Protein AF-A0A562TQU2-F1 (afdb_monomer_lite)

pLDDT: mean 84.87, std 9.28, range [49.09, 96.12]

Secondary structure (DSSP, 8-state):
---TT-EEEE--SSTT-EEEETTTEEEE-TT--HHHHHHHHHHHHHHHHH-HHHIIIIIHHHHHHHHHH-GGGGGGSHHHHHHHHHHHHHH-TTSTTTT-TTTS-SSTT-

Radius of gyration: 12.76 Å; chains: 1; bounding box: 32×30×31 Å

Structure (mmCIF, N/CA/C/O backbone):
data_AF-A0A562TQU2-F1
#
_entry.id   AF-A0A562TQU2-F1
#
loop_
_atom_site.group_PDB
_atom_site.id
_atom_site.type_symbol
_atom_site.label_atom_id
_atom_site.label_alt_id
_atom_site.label_comp_id
_atom_site.label_asym_id
_atom_site.label_entity_id
_atom_site.label_seq_id
_atom_site.pdbx_PDB_ins_code
_atom_site.Cartn_x
_atom_site.Cartn_y
_atom_site.Cartn_z
_atom_site.occupancy
_atom_site.B_iso_or_equiv
_atom_site.auth_seq_id
_atom_site.auth_comp_id
_atom_site.auth_asym_id
_atom_site.auth_atom_id
_atom_site.pdbx_PDB_model_num
ATOM 1 N N . MET A 1 1 ? -11.408 -11.777 -2.617 1.00 65.44 1 MET A N 1
ATOM 2 C CA . MET A 1 1 ? -11.287 -10.645 -1.677 1.00 65.44 1 MET A CA 1
ATOM 3 C C . MET A 1 1 ? -11.901 -9.417 -2.334 1.00 65.44 1 MET A C 1
ATOM 5 O O . MET A 1 1 ? -11.876 -9.350 -3.557 1.00 65.44 1 MET A O 1
ATOM 9 N N . VAL A 1 2 ? -12.524 -8.523 -1.566 1.00 83.44 2 VAL A N 1
ATOM 10 C CA . VAL A 1 2 ? -13.234 -7.339 -2.085 1.00 83.44 2 VAL A CA 1
ATOM 11 C C . VAL A 1 2 ? -12.496 -6.090 -1.607 1.00 83.44 2 VAL A C 1
ATOM 13 O O . VAL A 1 2 ? -12.092 -6.056 -0.449 1.00 83.44 2 VAL A O 1
ATOM 16 N N . PHE A 1 3 ? -12.355 -5.089 -2.480 1.00 90.69 3 PHE A N 1
ATOM 17 C CA . PHE A 1 3 ? -11.783 -3.771 -2.183 1.00 90.69 3 PHE A CA 1
ATOM 18 C C . PHE A 1 3 ? -12.892 -2.709 -2.294 1.00 90.69 3 PHE A C 1
ATOM 20 O O . PHE A 1 3 ? -13.154 -2.206 -3.388 1.00 90.69 3 PHE A O 1
ATOM 27 N N . PRO A 1 4 ? -13.646 -2.436 -1.214 1.00 91.19 4 PRO A N 1
ATOM 28 C CA . PRO A 1 4 ? -14.793 -1.536 -1.274 1.00 91.19 4 PRO A CA 1
ATOM 29 C C . PRO A 1 4 ? -14.406 -0.100 -1.634 1.00 91.19 4 PRO A C 1
ATOM 31 O O . PRO A 1 4 ? -13.419 0.428 -1.143 1.00 91.19 4 PRO A O 1
ATOM 34 N N . GLY A 1 5 ? -15.222 0.564 -2.452 1.00 87.06 5 GLY A N 1
ATOM 35 C CA . GLY A 1 5 ? -15.054 1.995 -2.730 1.00 87.06 5 GLY A CA 1
ATOM 36 C C . GLY A 1 5 ? -13.933 2.348 -3.710 1.00 87.06 5 GLY A C 1
ATOM 37 O O . GLY A 1 5 ? -13.807 3.522 -4.052 1.00 87.06 5 GLY A O 1
ATOM 38 N N . VAL A 1 6 ? -13.1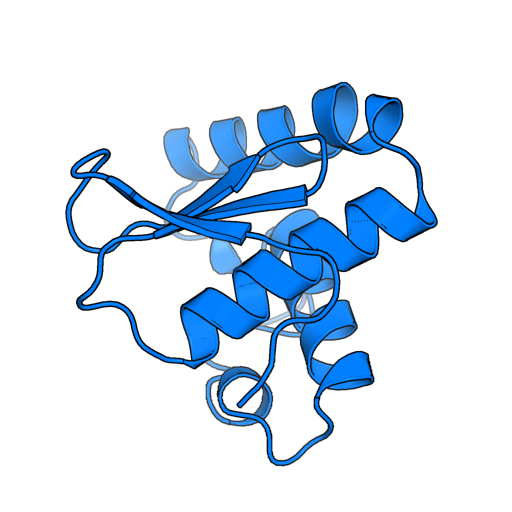87 1.358 -4.214 1.00 89.31 6 VAL A N 1
ATOM 39 C CA . VAL A 1 6 ? -12.183 1.561 -5.263 1.00 89.31 6 VAL A CA 1
ATOM 40 C C . VAL A 1 6 ? -12.538 0.845 -6.555 1.00 89.31 6 VAL A C 1
ATOM 42 O O . VAL A 1 6 ? -13.135 -0.233 -6.558 1.00 89.31 6 VAL A O 1
ATOM 45 N N . THR A 1 7 ? -12.117 1.432 -7.672 1.00 89.44 7 THR A N 1
ATOM 46 C CA . THR A 1 7 ? -12.041 0.721 -8.953 1.00 89.44 7 THR A CA 1
ATOM 47 C C . THR A 1 7 ? -10.609 0.256 -9.170 1.00 89.44 7 THR A C 1
ATOM 49 O O . THR A 1 7 ? -9.689 1.069 -9.104 1.00 89.44 7 THR A O 1
ATOM 52 N N . ILE A 1 8 ? -10.416 -1.037 -9.443 1.00 87.62 8 ILE A N 1
ATOM 53 C CA . ILE A 1 8 ? -9.104 -1.589 -9.797 1.00 87.62 8 ILE A CA 1
ATOM 54 C C . ILE A 1 8 ? -9.021 -1.689 -11.318 1.00 87.62 8 ILE A C 1
ATOM 56 O O . ILE A 1 8 ? -9.742 -2.469 -11.941 1.00 87.62 8 ILE A O 1
ATOM 60 N N . GLY A 1 9 ? -8.157 -0.872 -11.910 1.00 85.00 9 GLY A N 1
ATOM 61 C CA . GLY A 1 9 ? -7.834 -0.891 -13.330 1.00 85.00 9 GLY A CA 1
ATOM 62 C C . GLY A 1 9 ? -6.474 -1.534 -13.589 1.00 85.00 9 GLY A C 1
ATOM 63 O O . GLY A 1 9 ? -5.566 -1.465 -12.763 1.00 85.00 9 GLY A O 1
ATOM 64 N N . SER A 1 10 ? -6.312 -2.125 -14.770 1.00 79.50 10 SER A N 1
ATOM 65 C CA . SER A 1 10 ? -5.011 -2.580 -15.264 1.00 79.50 10 SER A CA 1
ATOM 66 C C . SER A 1 10 ? -4.409 -1.532 -16.194 1.00 79.50 10 SER A C 1
ATOM 68 O O . SER A 1 10 ? -5.087 -1.080 -17.119 1.00 79.50 10 SER A O 1
ATOM 70 N N . SER A 1 11 ? -3.139 -1.181 -16.015 1.00 67.62 11 SER A N 1
ATOM 71 C CA . SER A 1 11 ? -2.421 -0.325 -16.965 1.00 67.62 11 SER A CA 1
ATOM 72 C C . SER A 1 11 ? -0.954 -0.741 -17.054 1.00 67.62 11 SER A C 1
ATOM 74 O O . SER A 1 11 ? -0.370 -1.105 -16.034 1.00 67.62 11 SER A O 1
ATOM 76 N N . PRO A 1 12 ? -0.321 -0.669 -18.238 1.00 58.62 12 PRO A N 1
ATOM 77 C CA . PRO A 1 12 ? 1.083 -1.030 -18.422 1.00 58.62 12 PRO A CA 1
ATOM 78 C C . PRO A 1 12 ? 2.044 0.067 -17.918 1.00 58.62 12 PRO A C 1
ATOM 80 O O . PRO A 1 12 ? 3.073 0.308 -18.543 1.00 58.62 12 PRO A O 1
ATOM 83 N N . VAL A 1 13 ? 1.714 0.767 -16.821 1.00 56.44 13 VAL A N 1
ATOM 84 C CA . VAL A 1 13 ? 2.467 1.944 -16.334 1.00 56.44 13 VAL A CA 1
ATOM 85 C C . VAL A 1 13 ? 3.923 1.575 -16.037 1.00 56.44 13 VAL A C 1
ATOM 87 O O . VAL A 1 13 ? 4.820 2.362 -16.333 1.00 56.44 13 VAL A O 1
ATOM 90 N N . LYS A 1 14 ? 4.159 0.356 -15.530 1.00 66.88 14 LYS A N 1
ATOM 91 C CA . LYS A 1 14 ? 5.457 -0.328 -15.431 1.00 66.88 14 LYS A CA 1
ATOM 92 C C . LYS A 1 14 ? 5.217 -1.764 -14.948 1.00 66.88 14 LYS A C 1
ATOM 94 O O . LYS A 1 14 ? 4.316 -1.984 -14.139 1.00 66.88 14 LYS A O 1
ATOM 99 N N . ALA A 1 15 ? 6.015 -2.729 -15.405 1.00 69.19 15 ALA A N 1
ATOM 100 C CA . ALA A 1 15 ? 5.944 -4.093 -14.876 1.00 69.19 15 ALA A CA 1
ATOM 101 C C . ALA A 1 15 ? 6.181 -4.101 -13.353 1.00 69.19 15 ALA A C 1
ATOM 103 O O . ALA A 1 15 ? 7.065 -3.387 -12.870 1.00 69.19 15 ALA A O 1
ATOM 104 N N . ASN A 1 16 ? 5.420 -4.923 -12.625 1.00 74.00 16 ASN A N 1
ATOM 105 C CA . ASN A 1 16 ? 5.494 -5.092 -11.173 1.00 74.00 16 ASN A CA 1
ATOM 106 C C . ASN A 1 16 ? 5.290 -3.770 -10.400 1.00 74.00 16 ASN A C 1
ATOM 108 O O . ASN A 1 16 ? 6.025 -3.480 -9.457 1.00 74.00 16 ASN A O 1
ATOM 112 N N . SER A 1 17 ? 4.313 -2.956 -10.818 1.00 78.12 17 SER A N 1
ATOM 113 C CA . SER A 1 17 ? 3.971 -1.691 -10.153 1.00 78.12 17 SER A CA 1
ATOM 114 C C . SER A 1 17 ? 2.467 -1.495 -10.003 1.00 78.12 17 SER A C 1
ATOM 116 O O . SER A 1 17 ? 1.679 -1.969 -10.827 1.00 78.12 17 SER A O 1
ATOM 118 N N . ALA A 1 18 ? 2.086 -0.793 -8.943 1.00 85.50 18 ALA A N 1
ATOM 119 C CA . ALA A 1 18 ? 0.745 -0.284 -8.750 1.00 85.50 18 ALA A CA 1
ATOM 120 C C . ALA A 1 18 ? 0.807 1.149 -8.219 1.00 85.50 18 ALA A C 1
ATOM 122 O O . ALA A 1 18 ? 1.872 1.636 -7.840 1.00 85.50 18 ALA A O 1
ATOM 123 N N . ILE A 1 19 ? -0.322 1.841 -8.308 1.00 85.62 19 ILE A N 1
ATOM 124 C CA . ILE A 1 19 ? -0.490 3.184 -7.778 1.00 85.62 19 ILE A CA 1
ATOM 125 C C . ILE A 1 19 ? -1.948 3.424 -7.411 1.00 85.62 19 ILE A C 1
ATOM 127 O O . ILE A 1 19 ? -2.871 3.123 -8.180 1.00 85.62 19 ILE A O 1
ATOM 131 N N . THR A 1 20 ? -2.141 4.055 -6.265 1.00 88.81 20 THR A N 1
ATOM 132 C CA . THR A 1 20 ? -3.425 4.594 -5.838 1.00 88.81 20 THR A CA 1
ATOM 133 C C . THR A 1 20 ? -3.565 6.034 -6.313 1.00 88.81 20 THR A C 1
ATOM 135 O O . THR A 1 20 ? -2.832 6.932 -5.891 1.00 88.81 20 THR A O 1
ATOM 138 N N . TRP A 1 21 ? -4.508 6.248 -7.227 1.00 83.69 21 TRP A N 1
ATOM 139 C CA . TRP A 1 21 ? -4.872 7.559 -7.742 1.00 83.69 21 TRP A CA 1
ATOM 140 C C . TRP A 1 21 ? -5.817 8.279 -6.783 1.00 83.69 21 TRP A C 1
ATOM 142 O O . TRP A 1 21 ? -6.771 7.659 -6.298 1.00 83.69 21 TRP A O 1
ATOM 152 N N . PRO A 1 22 ? -5.622 9.599 -6.598 1.00 79.44 22 PRO A N 1
ATOM 153 C CA . PRO A 1 22 ? -6.566 10.424 -5.862 1.00 79.44 22 PRO A CA 1
ATOM 154 C C . PRO A 1 22 ? -7.988 10.249 -6.404 1.00 79.44 22 PRO A C 1
ATOM 156 O O . PRO A 1 22 ? -8.206 10.277 -7.618 1.00 79.44 22 PRO A O 1
ATOM 159 N N . GLY A 1 23 ? -8.958 10.097 -5.508 1.00 78.06 23 GLY A N 1
ATOM 160 C CA . GLY A 1 23 ? -10.357 9.871 -5.864 1.00 78.06 23 GLY A CA 1
ATOM 161 C C . GLY A 1 23 ? -10.755 8.397 -5.976 1.00 78.06 23 GLY A C 1
ATOM 162 O O . GLY A 1 23 ? -11.832 8.107 -6.496 1.00 78.06 23 GLY A O 1
ATOM 163 N N . GLY A 1 24 ? -9.933 7.470 -5.470 1.00 78.62 24 GLY A N 1
ATOM 164 C CA . GLY A 1 24 ? -10.348 6.083 -5.231 1.00 78.62 24 GLY A CA 1
ATOM 165 C C . GLY A 1 24 ? -10.204 5.134 -6.417 1.00 78.62 24 GLY A C 1
ATOM 166 O O . GLY A 1 24 ? -11.050 4.267 -6.631 1.00 78.62 24 GLY A O 1
ATOM 167 N N . SER A 1 25 ? -9.142 5.269 -7.209 1.00 86.19 25 SER A N 1
ATOM 168 C CA . SER A 1 25 ? -8.802 4.265 -8.228 1.00 86.19 25 SER A CA 1
ATOM 169 C C . SER A 1 25 ? -7.438 3.659 -7.949 1.00 86.19 25 SER A C 1
ATOM 171 O O . SER A 1 25 ? -6.486 4.383 -7.691 1.00 86.19 25 SER A O 1
ATOM 173 N N . ILE A 1 26 ? -7.323 2.339 -8.048 1.00 89.88 26 ILE A N 1
ATOM 174 C CA . ILE A 1 26 ? -6.038 1.639 -8.001 1.00 89.88 26 ILE A CA 1
ATOM 175 C C . ILE A 1 26 ? -5.718 1.201 -9.422 1.00 89.88 26 ILE A C 1
ATOM 177 O O . ILE A 1 26 ? -6.526 0.539 -10.074 1.00 89.88 26 ILE A O 1
ATOM 181 N N . ILE A 1 27 ? -4.543 1.571 -9.912 1.00 88.44 27 ILE A N 1
ATOM 182 C CA . ILE A 1 27 ? -4.025 1.091 -11.186 1.00 88.44 27 ILE A CA 1
ATOM 183 C C . ILE A 1 27 ? -2.876 0.144 -10.883 1.00 88.44 27 ILE A C 1
ATOM 185 O O . ILE A 1 27 ? -1.879 0.569 -10.313 1.00 88.44 27 ILE A O 1
ATOM 189 N N . ALA A 1 28 ? -3.009 -1.120 -11.269 1.00 86.31 28 ALA A N 1
ATOM 190 C CA . ALA A 1 28 ? -2.053 -2.163 -10.920 1.00 86.31 28 ALA A CA 1
ATOM 191 C C . ALA A 1 28 ? -1.669 -3.014 -12.133 1.00 86.31 28 ALA A C 1
ATOM 193 O O . ALA A 1 28 ? -2.489 -3.277 -13.019 1.00 86.31 28 ALA A O 1
ATOM 194 N N . ASP A 1 29 ? -0.422 -3.480 -12.160 1.00 84.19 29 ASP A N 1
ATOM 195 C CA . ASP A 1 29 ? -0.026 -4.582 -13.029 1.00 84.19 29 ASP A CA 1
ATOM 196 C C . ASP A 1 29 ? -0.820 -5.850 -12.634 1.00 84.19 29 ASP A C 1
ATOM 198 O O . ASP A 1 29 ? -0.821 -6.231 -11.458 1.00 84.19 29 ASP A O 1
ATOM 202 N N . PRO A 1 30 ? -1.505 -6.518 -13.584 1.00 81.06 30 PRO A N 1
ATOM 203 C CA . PRO A 1 30 ? -2.303 -7.711 -13.304 1.00 81.06 30 PRO A CA 1
ATOM 204 C C . PRO A 1 30 ? -1.506 -8.891 -12.728 1.00 81.06 30 PRO A C 1
ATOM 206 O O . PRO A 1 30 ? -2.120 -9.816 -12.200 1.00 81.06 30 PRO A O 1
ATOM 209 N N . THR A 1 31 ? -0.170 -8.902 -12.824 1.00 84.75 31 THR A N 1
ATOM 210 C CA . THR A 1 31 ? 0.662 -9.972 -12.248 1.00 84.75 31 THR A CA 1
ATOM 211 C C . THR A 1 31 ? 1.029 -9.748 -10.782 1.00 84.75 31 THR A C 1
ATOM 213 O O . THR A 1 31 ? 1.753 -10.560 -10.205 1.00 84.75 31 THR A O 1
ATOM 216 N N . LEU A 1 32 ? 0.594 -8.640 -10.178 1.00 86.12 32 LEU A N 1
ATOM 217 C CA . LEU A 1 32 ? 0.916 -8.335 -8.790 1.00 86.12 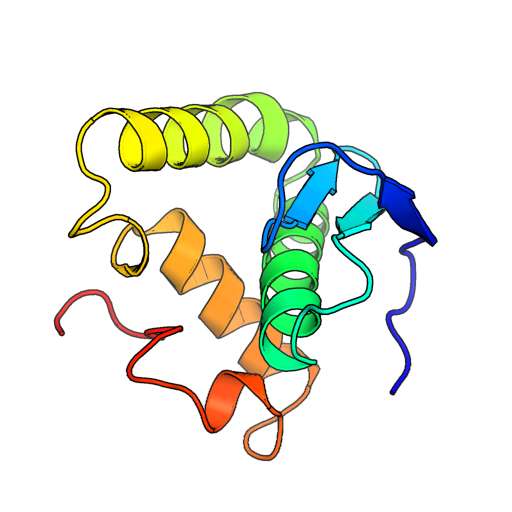32 LEU A CA 1
ATOM 218 C C . LEU A 1 32 ? 0.250 -9.291 -7.804 1.00 86.12 32 LEU A C 1
ATOM 220 O O . LEU A 1 32 ? -0.830 -9.835 -8.034 1.00 86.12 32 LEU A O 1
ATOM 224 N N . THR A 1 33 ? 0.923 -9.482 -6.671 1.00 90.50 33 THR A N 1
ATOM 225 C CA . THR A 1 33 ? 0.392 -10.291 -5.577 1.00 90.50 33 THR A CA 1
ATOM 226 C C . THR A 1 33 ? -0.759 -9.566 -4.886 1.00 90.50 33 THR A C 1
ATOM 228 O O . THR A 1 33 ? -0.889 -8.344 -4.950 1.00 90.50 33 THR A O 1
ATOM 231 N N . LEU A 1 34 ? -1.583 -10.322 -4.161 1.00 91.62 34 LEU A N 1
ATOM 232 C CA . LEU A 1 34 ? -2.667 -9.748 -3.366 1.00 91.62 34 LEU A CA 1
ATOM 233 C C . LEU A 1 34 ? -2.156 -8.729 -2.330 1.00 91.62 34 LEU A C 1
ATOM 235 O O . LEU A 1 34 ? -2.802 -7.707 -2.136 1.00 91.62 34 LEU A O 1
ATOM 239 N N . ALA A 1 35 ? -0.973 -8.959 -1.748 1.00 92.06 35 ALA A N 1
ATOM 240 C CA . ALA A 1 35 ? -0.351 -8.041 -0.792 1.00 92.06 35 ALA A CA 1
ATOM 241 C C . ALA A 1 35 ? -0.086 -6.644 -1.388 1.00 92.06 35 ALA A C 1
ATOM 243 O O . ALA A 1 35 ? -0.271 -5.652 -0.693 1.00 92.06 35 ALA A O 1
ATOM 244 N N . PHE A 1 36 ? 0.256 -6.539 -2.682 1.00 91.31 36 PHE A N 1
ATOM 245 C CA . PHE A 1 36 ? 0.362 -5.232 -3.351 1.00 91.31 36 PHE A CA 1
ATOM 246 C C . PHE A 1 36 ? -0.973 -4.513 -3.418 1.00 91.31 36 PHE A C 1
ATOM 248 O O . PHE A 1 36 ? -1.050 -3.321 -3.158 1.00 91.31 36 PHE A O 1
ATOM 255 N N . LEU A 1 37 ? -2.031 -5.230 -3.782 1.00 92.25 37 LEU A N 1
ATOM 256 C CA . LEU A 1 37 ? -3.351 -4.620 -3.890 1.00 92.25 37 LEU A CA 1
ATOM 257 C C . LEU A 1 37 ? -3.869 -4.187 -2.515 1.00 92.25 37 LEU A C 1
ATOM 259 O O . LEU A 1 37 ? -4.484 -3.132 -2.398 1.00 92.25 37 LEU A O 1
ATOM 263 N N . GLU A 1 38 ? -3.592 -4.968 -1.471 1.00 94.94 38 GLU A N 1
ATOM 264 C CA . GLU A 1 38 ? -3.882 -4.594 -0.085 1.00 94.94 38 GLU A CA 1
ATOM 265 C C . GLU A 1 38 ? -3.070 -3.366 0.353 1.00 94.94 38 GLU A C 1
ATOM 267 O O . GLU A 1 38 ? -3.636 -2.472 0.977 1.00 94.94 38 GLU A O 1
ATOM 272 N N . HIS A 1 39 ? -1.793 -3.273 -0.030 1.00 94.44 39 HIS A N 1
ATOM 273 C CA . HIS A 1 39 ? -0.942 -2.106 0.218 1.00 94.44 39 HIS A CA 1
ATOM 274 C C . HIS A 1 39 ? -1.509 -0.834 -0.428 1.00 94.44 39 HIS A C 1
ATOM 276 O O . HIS A 1 39 ? -1.721 0.165 0.259 1.00 94.44 39 HIS A O 1
ATOM 282 N N . GLU A 1 40 ? -1.838 -0.886 -1.720 1.00 93.50 40 GLU A N 1
ATOM 283 C CA . GLU A 1 40 ? -2.470 0.231 -2.434 1.00 93.50 40 GLU A CA 1
ATOM 284 C C . GLU A 1 40 ? -3.813 0.616 -1.807 1.00 93.50 40 GLU A C 1
ATOM 286 O O . GLU A 1 40 ? -4.136 1.785 -1.605 1.00 93.50 40 GLU A O 1
ATOM 291 N N . TYR A 1 41 ? -4.593 -0.374 -1.383 1.00 94.94 41 TYR A N 1
ATOM 292 C CA . TYR A 1 41 ? -5.814 -0.092 -0.644 1.00 94.94 41 TYR A CA 1
ATOM 293 C C . TYR A 1 41 ? -5.541 0.619 0.693 1.00 94.94 41 TYR A C 1
ATOM 295 O O . TYR A 1 41 ? -6.329 1.461 1.118 1.00 94.94 41 TYR A O 1
ATOM 303 N N . GLY A 1 42 ? -4.402 0.358 1.333 1.00 94.75 42 GLY A N 1
ATOM 304 C CA . GLY A 1 42 ? -3.911 1.111 2.486 1.00 94.75 42 GLY A CA 1
ATOM 305 C C . GLY A 1 42 ? -3.695 2.603 2.208 1.00 94.75 42 GLY A C 1
ATOM 306 O O . GLY A 1 42 ? -4.067 3.434 3.044 1.00 94.75 42 GLY A O 1
ATOM 307 N N . HIS A 1 43 ? -3.164 2.948 1.030 1.00 94.06 43 HIS A N 1
ATOM 308 C CA . HIS A 1 43 ? -3.052 4.333 0.547 1.00 94.06 43 HIS A CA 1
ATOM 309 C C . HIS A 1 43 ? -4.428 4.964 0.325 1.00 94.06 43 HIS A C 1
ATOM 311 O O . HIS A 1 43 ? -4.665 6.098 0.741 1.00 94.06 43 HIS A O 1
ATOM 317 N N . TYR A 1 44 ? -5.377 4.210 -0.232 1.00 94.06 44 TYR A N 1
ATOM 318 C CA . TYR A 1 44 ? -6.759 4.673 -0.384 1.00 94.06 44 TYR A CA 1
ATOM 319 C C . TYR A 1 44 ? -7.442 4.937 0.967 1.00 94.06 44 TYR A C 1
ATOM 321 O O . TYR A 1 44 ? -8.105 5.958 1.148 1.00 94.06 44 TYR A O 1
ATOM 329 N N . LEU A 1 45 ? -7.261 4.054 1.951 1.00 93.81 45 LEU A N 1
ATOM 330 C CA . LEU A 1 45 ? -7.778 4.265 3.306 1.00 93.81 45 LEU A CA 1
ATOM 331 C C . LEU A 1 45 ? -7.164 5.509 3.964 1.00 93.81 45 LEU A C 1
ATOM 333 O O . LEU A 1 45 ? -7.846 6.223 4.703 1.00 93.81 45 LEU A O 1
ATOM 337 N N . ASP A 1 46 ? -5.891 5.789 3.682 1.00 91.62 46 ASP A N 1
ATOM 338 C CA . ASP A 1 46 ? -5.211 6.992 4.156 1.00 91.62 46 ASP A CA 1
ATOM 339 C C . ASP A 1 46 ? -5.769 8.265 3.499 1.00 91.62 46 ASP A C 1
ATOM 341 O O . ASP A 1 46 ? -5.974 9.279 4.174 1.00 91.62 46 ASP A O 1
ATOM 345 N N . GLU A 1 47 ? -6.094 8.195 2.206 1.00 91.50 47 GLU A N 1
ATOM 346 C CA . GLU A 1 47 ? -6.819 9.245 1.493 1.00 91.50 47 GLU A CA 1
ATOM 347 C C . GLU A 1 47 ? -8.206 9.477 2.105 1.00 91.50 47 GLU A C 1
ATOM 349 O O . GLU A 1 47 ? -8.553 10.618 2.405 1.00 91.50 47 GLU A O 1
ATOM 354 N N . LEU A 1 48 ? -8.994 8.426 2.352 1.00 91.19 48 LEU A N 1
ATOM 355 C CA . LEU A 1 48 ? -10.320 8.562 2.969 1.00 91.19 48 LEU A CA 1
ATOM 356 C C . LEU A 1 48 ? -10.256 9.216 4.354 1.00 91.19 48 LEU A C 1
ATOM 358 O O . LEU A 1 48 ? -11.155 9.969 4.728 1.00 91.19 48 LEU A O 1
ATOM 362 N N . LYS A 1 49 ? -9.198 8.929 5.117 1.00 91.12 49 LYS A N 1
ATOM 363 C CA . LYS A 1 49 ? -9.012 9.444 6.475 1.00 91.12 49 LYS A CA 1
ATOM 364 C C . LYS A 1 49 ? -8.588 10.912 6.503 1.00 91.12 49 LYS A C 1
ATOM 366 O O . LYS A 1 49 ? -9.073 11.657 7.351 1.00 91.12 49 LYS A O 1
ATOM 371 N N . ASN A 1 50 ? -7.673 11.318 5.623 1.00 89.31 50 ASN A N 1
ATOM 372 C CA . ASN A 1 50 ? -7.048 12.648 5.673 1.00 89.31 50 ASN A CA 1
ATOM 373 C C . ASN A 1 50 ? -7.518 13.598 4.555 1.00 89.31 50 ASN A C 1
ATOM 375 O O . ASN A 1 50 ? -7.248 14.798 4.602 1.00 89.31 50 ASN A O 1
ATOM 379 N N . GLY A 1 51 ? -8.234 13.075 3.561 1.00 87.75 51 GLY A N 1
ATOM 380 C CA . GLY A 1 51 ? -8.724 13.787 2.387 1.00 87.75 51 GLY A CA 1
ATOM 381 C C . GLY A 1 51 ? -7.751 13.781 1.201 1.00 87.75 51 GLY A C 1
ATOM 382 O O . GLY A 1 51 ? -6.528 13.740 1.352 1.00 87.75 51 GLY A O 1
ATOM 383 N N . SER A 1 52 ? -8.308 13.912 -0.007 1.00 84.12 52 SER A N 1
ATOM 384 C CA . SER A 1 52 ? -7.560 13.880 -1.273 1.00 84.12 52 SER A CA 1
ATOM 385 C C . SER A 1 52 ? -6.502 14.976 -1.400 1.00 84.12 52 SER A C 1
ATOM 387 O O . SER A 1 52 ? -5.460 14.748 -2.004 1.00 84.12 52 SER A O 1
ATOM 389 N N . LEU A 1 53 ? -6.726 16.159 -0.813 1.00 83.12 53 LEU A N 1
ATOM 390 C CA . LEU A 1 53 ? -5.726 17.235 -0.828 1.00 83.12 53 LEU A CA 1
ATOM 391 C C . LEU A 1 53 ? -4.467 16.836 -0.054 1.00 83.12 53 LEU A C 1
ATOM 393 O O . LEU A 1 53 ? -3.364 17.011 -0.559 1.00 83.12 53 LEU A O 1
ATOM 397 N N . TYR A 1 54 ? -4.625 16.253 1.135 1.00 85.88 54 TYR A N 1
ATOM 398 C CA . TYR A 1 54 ? -3.493 15.740 1.899 1.00 85.88 54 TYR A CA 1
ATOM 399 C C . TYR A 1 54 ? -2.758 14.650 1.113 1.00 85.88 54 TYR A C 1
ATOM 401 O O . TYR A 1 54 ? -1.541 14.696 0.977 1.00 85.88 54 TYR A O 1
ATOM 409 N N . TYR A 1 55 ? -3.497 13.714 0.519 1.00 85.75 55 TYR A N 1
ATOM 410 C CA . TYR A 1 55 ? -2.904 12.637 -0.268 1.00 85.75 55 TYR A CA 1
ATOM 411 C C . TYR A 1 55 ? -2.084 13.152 -1.469 1.00 85.75 55 TYR A C 1
ATOM 413 O O . TYR A 1 55 ? -0.949 12.725 -1.677 1.00 85.75 55 TYR A O 1
ATOM 421 N N . ILE A 1 56 ? -2.616 14.126 -2.216 1.00 83.06 56 ILE A N 1
ATOM 422 C CA . ILE A 1 56 ? -1.953 14.718 -3.390 1.00 83.06 56 ILE A CA 1
ATOM 423 C C . ILE A 1 56 ? -0.686 15.494 -3.019 1.00 83.06 56 ILE A C 1
ATOM 425 O O . ILE A 1 56 ? 0.274 15.459 -3.785 1.00 83.06 56 ILE A O 1
ATOM 429 N N . PHE A 1 57 ? -0.684 16.226 -1.902 1.00 84.50 57 PHE A N 1
ATOM 430 C CA . PHE A 1 57 ? 0.435 17.107 -1.549 1.00 84.50 57 PHE A CA 1
ATOM 431 C C . PHE A 1 57 ? 1.475 16.450 -0.642 1.00 84.50 57 PHE A C 1
ATOM 433 O O . PHE A 1 57 ? 2.650 16.790 -0.737 1.00 84.50 57 PHE A O 1
ATOM 440 N N . GLU A 1 58 ? 1.069 15.498 0.194 1.00 82.06 58 GLU A N 1
ATOM 441 C CA . GLU A 1 58 ? 1.948 14.888 1.193 1.00 82.06 58 GLU A CA 1
ATOM 442 C C . GLU A 1 58 ? 2.317 13.452 0.831 1.00 82.06 58 GLU A C 1
ATOM 444 O O . GLU A 1 58 ? 3.490 13.100 0.884 1.00 82.06 58 GLU A O 1
ATOM 449 N N . VAL A 1 59 ? 1.357 12.612 0.434 1.00 81.88 59 VAL A N 1
ATOM 450 C CA . VAL A 1 59 ? 1.603 11.168 0.252 1.00 81.88 59 VAL A CA 1
ATOM 451 C C . VAL A 1 59 ? 2.211 10.873 -1.114 1.00 81.88 59 VAL A C 1
ATOM 453 O O . VAL A 1 59 ? 3.327 10.366 -1.198 1.00 81.88 59 VAL A O 1
ATOM 456 N N . MET A 1 60 ? 1.522 11.248 -2.191 1.00 80.69 60 MET A N 1
ATOM 457 C CA . MET A 1 60 ? 1.948 10.935 -3.557 1.00 80.69 60 MET A CA 1
ATOM 458 C C . MET A 1 60 ? 3.335 11.521 -3.909 1.00 80.69 60 MET A C 1
ATOM 460 O O . MET A 1 60 ? 4.159 10.792 -4.468 1.00 80.69 60 MET A O 1
ATOM 464 N N . PRO A 1 61 ? 3.669 12.787 -3.568 1.00 79.12 61 PRO A N 1
ATOM 465 C CA . PRO A 1 61 ? 4.974 13.355 -3.896 1.00 79.12 61 PRO A CA 1
ATOM 466 C C . PRO A 1 61 ? 6.098 12.772 -3.042 1.00 79.12 61 PRO A C 1
ATOM 468 O O . PRO A 1 61 ? 7.193 12.557 -3.557 1.00 79.12 61 PRO A O 1
ATOM 471 N N . SER A 1 62 ? 5.850 12.509 -1.754 1.00 75.88 62 SER A N 1
ATOM 472 C CA . SER A 1 62 ? 6.880 11.980 -0.854 1.00 75.88 62 SER A CA 1
ATOM 473 C C . SER A 1 62 ? 7.190 10.511 -1.145 1.00 75.88 62 SER A C 1
ATOM 475 O O . SER A 1 62 ? 8.366 10.152 -1.221 1.00 75.88 62 SER A O 1
ATOM 477 N N . SER A 1 63 ? 6.161 9.704 -1.421 1.00 75.62 63 SER A N 1
ATOM 478 C CA . SER A 1 63 ? 6.288 8.327 -1.906 1.00 75.62 63 SER A CA 1
ATOM 479 C C . SER A 1 63 ? 7.079 8.282 -3.219 1.00 75.62 63 SER A C 1
ATOM 481 O O . SER A 1 63 ? 8.113 7.616 -3.303 1.00 75.62 63 SER A O 1
ATOM 483 N N . GLY A 1 64 ? 6.694 9.098 -4.210 1.00 78.81 64 GLY A N 1
ATOM 484 C CA . GLY A 1 64 ? 7.385 9.169 -5.501 1.00 78.81 64 GLY A CA 1
ATOM 485 C C . GLY A 1 64 ? 8.834 9.665 -5.405 1.00 78.81 64 GLY A C 1
ATOM 486 O O . GLY A 1 64 ? 9.725 9.098 -6.039 1.00 78.81 64 GLY A O 1
ATOM 487 N N . PHE A 1 65 ? 9.099 10.695 -4.593 1.00 79.38 65 PHE A N 1
ATOM 488 C CA . PHE A 1 65 ? 10.456 11.191 -4.347 1.00 79.38 65 PHE A CA 1
ATOM 489 C C . PHE A 1 65 ? 11.321 10.116 -3.687 1.00 79.38 65 PHE A C 1
ATOM 491 O O . PHE A 1 65 ? 12.445 9.865 -4.121 1.00 79.38 65 PHE A O 1
ATOM 498 N N . ASN A 1 66 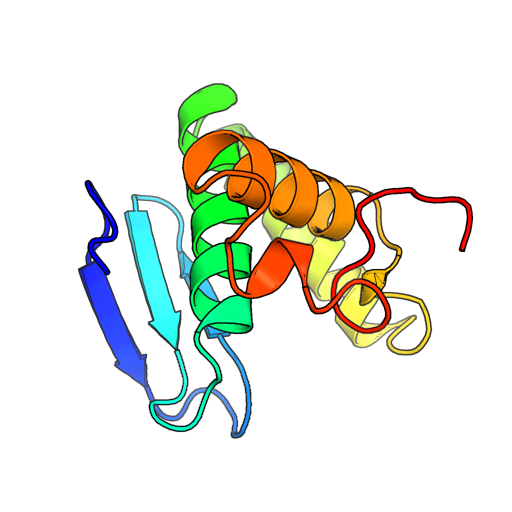? 10.803 9.450 -2.656 1.00 77.81 66 ASN A N 1
ATOM 499 C CA . ASN A 1 66 ? 11.559 8.428 -1.958 1.00 77.81 66 ASN A CA 1
ATOM 500 C C . ASN A 1 66 ? 11.846 7.217 -2.867 1.00 77.81 66 ASN A C 1
ATOM 502 O O . ASN A 1 66 ? 12.998 6.802 -2.957 1.00 77.81 66 ASN A O 1
ATOM 506 N N . MET A 1 67 ? 10.866 6.754 -3.650 1.00 81.50 67 MET A N 1
ATOM 507 C CA . MET A 1 67 ? 11.075 5.710 -4.660 1.00 81.50 67 MET A CA 1
ATOM 508 C C . MET A 1 67 ? 12.173 6.085 -5.674 1.00 81.50 67 MET A C 1
ATOM 510 O O . MET A 1 67 ? 12.943 5.227 -6.104 1.00 81.50 67 MET A O 1
ATOM 514 N N . GLN A 1 68 ? 12.257 7.361 -6.065 1.00 82.62 68 GLN A N 1
ATOM 515 C CA . GLN A 1 68 ? 13.220 7.837 -7.060 1.00 82.62 68 GLN A CA 1
ATOM 516 C C . GLN A 1 68 ? 14.650 7.982 -6.512 1.00 82.62 68 GLN A C 1
ATOM 518 O O . GLN A 1 68 ? 15.605 7.709 -7.240 1.00 82.62 68 GLN A O 1
ATOM 523 N N . PHE A 1 69 ? 14.813 8.452 -5.272 1.00 80.88 69 PHE A N 1
ATOM 524 C CA . PHE A 1 69 ? 16.124 8.822 -4.714 1.00 80.88 69 PHE A CA 1
ATOM 525 C C . PHE A 1 69 ? 16.650 7.858 -3.646 1.00 80.88 69 PHE A C 1
ATOM 527 O O . PHE A 1 69 ? 17.859 7.795 -3.431 1.00 80.88 69 PHE A O 1
ATOM 534 N N . TYR A 1 70 ? 15.766 7.096 -3.003 1.00 83.50 70 TYR A N 1
ATOM 535 C CA . TYR A 1 70 ? 16.084 6.147 -1.936 1.00 83.50 70 TYR A CA 1
ATOM 536 C C . TYR A 1 70 ? 15.331 4.817 -2.127 1.00 83.50 70 TYR A C 1
ATOM 538 O O . TYR A 1 70 ? 14.631 4.366 -1.220 1.00 83.50 70 TYR A O 1
ATOM 546 N N . PRO A 1 71 ? 15.470 4.156 -3.294 1.00 80.06 71 PRO A N 1
ATOM 547 C CA . PRO A 1 71 ? 14.693 2.958 -3.620 1.00 80.06 71 PRO A CA 1
ATOM 548 C C . PRO A 1 71 ? 14.896 1.820 -2.609 1.00 80.06 71 PRO A C 1
ATOM 550 O O . PRO A 1 71 ? 13.951 1.090 -2.320 1.00 80.06 71 PRO A O 1
ATOM 553 N N . ASP A 1 72 ? 16.095 1.708 -2.028 1.00 82.12 72 ASP A N 1
ATOM 554 C CA . ASP A 1 72 ? 16.437 0.667 -1.051 1.00 82.12 72 ASP A CA 1
ATOM 555 C C . ASP A 1 72 ? 15.718 0.844 0.296 1.00 82.12 72 ASP A C 1
ATOM 557 O O . ASP A 1 72 ? 15.560 -0.120 1.039 1.00 82.12 72 ASP A O 1
ATOM 561 N N . THR A 1 73 ? 15.275 2.063 0.626 1.00 79.38 73 THR A N 1
ATOM 562 C CA . THR A 1 73 ? 14.574 2.362 1.887 1.00 79.38 73 THR A CA 1
ATOM 563 C C . THR A 1 73 ? 13.118 2.761 1.677 1.00 79.38 73 THR A C 1
ATOM 565 O O . THR A 1 73 ? 12.432 3.099 2.641 1.00 79.38 73 THR A O 1
ATOM 568 N N . HIS A 1 74 ? 12.619 2.668 0.443 1.00 82.38 74 HIS A N 1
ATOM 569 C CA . HIS A 1 74 ? 11.267 3.084 0.092 1.00 82.38 74 HIS A CA 1
ATOM 570 C C . HIS A 1 74 ? 10.178 2.322 0.823 1.00 82.38 74 HIS A C 1
ATOM 572 O O . HIS A 1 74 ? 9.296 2.947 1.405 1.00 82.38 74 HIS A O 1
ATOM 578 N N . ALA A 1 75 ? 10.305 0.999 0.915 1.00 81.44 75 ALA A N 1
ATOM 579 C CA . ALA A 1 75 ? 9.370 0.181 1.683 1.00 81.44 75 ALA A CA 1
ATOM 580 C C . ALA A 1 75 ? 9.282 0.609 3.163 1.00 81.44 75 ALA A C 1
ATOM 582 O O . ALA A 1 75 ? 8.229 0.477 3.778 1.00 81.44 75 ALA A O 1
ATOM 583 N N . ASN A 1 76 ? 10.365 1.171 3.713 1.00 81.62 76 ASN A N 1
ATOM 584 C CA . AS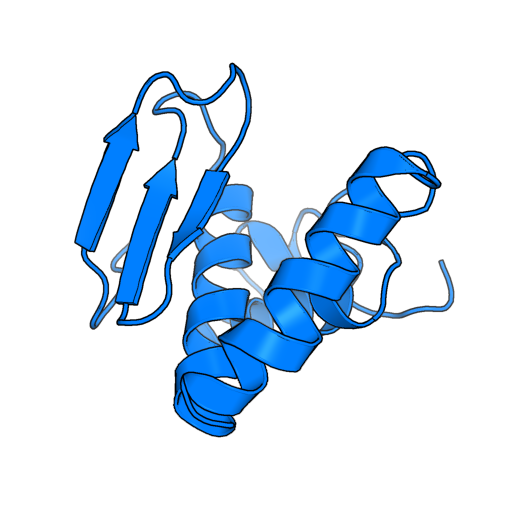N A 1 76 ? 10.463 1.642 5.095 1.00 81.62 76 ASN A CA 1
ATOM 585 C C . ASN A 1 76 ? 10.052 3.114 5.274 1.00 81.62 76 ASN A C 1
ATOM 587 O O . ASN A 1 76 ? 10.146 3.663 6.376 1.00 81.62 76 ASN A O 1
ATOM 591 N N . TYR A 1 77 ? 9.636 3.797 4.208 1.00 86.75 77 TYR A N 1
ATOM 592 C CA . TYR A 1 77 ? 9.222 5.185 4.314 1.00 86.75 77 TYR A CA 1
ATOM 593 C C . TYR A 1 77 ? 7.863 5.288 5.018 1.00 86.75 77 TYR A C 1
ATOM 595 O O . TYR A 1 77 ? 6.992 4.432 4.878 1.00 86.75 77 TYR A O 1
ATOM 603 N N . TRP A 1 78 ? 7.671 6.339 5.816 1.00 86.88 78 TRP A N 1
ATOM 604 C CA . TRP A 1 78 ? 6.542 6.427 6.750 1.00 86.88 78 TRP A CA 1
ATOM 605 C C . TRP A 1 78 ? 5.166 6.390 6.064 1.00 86.88 78 TRP A C 1
ATOM 607 O O . TRP A 1 78 ? 4.215 5.895 6.671 1.00 86.88 78 TRP A O 1
ATOM 617 N N . THR A 1 79 ? 5.047 6.871 4.820 1.00 89.25 79 THR A N 1
ATOM 618 C CA . THR A 1 79 ? 3.807 6.767 4.031 1.00 89.25 79 THR A CA 1
ATOM 619 C C . THR A 1 79 ? 3.501 5.326 3.645 1.00 89.25 79 THR A C 1
ATOM 621 O O . THR A 1 79 ? 2.364 4.893 3.811 1.00 89.25 79 THR A O 1
ATOM 624 N N . GLU A 1 80 ? 4.510 4.567 3.211 1.00 91.12 80 GLU A N 1
ATOM 625 C CA . GLU A 1 80 ? 4.365 3.157 2.832 1.00 91.12 80 GLU A CA 1
ATOM 626 C C . GLU A 1 80 ? 4.030 2.294 4.046 1.00 91.12 80 GLU A C 1
ATOM 628 O O . GLU A 1 80 ? 3.110 1.478 4.017 1.00 91.12 80 GLU A O 1
ATOM 633 N N . ILE A 1 81 ? 4.710 2.541 5.165 1.00 91.56 81 ILE A N 1
ATOM 634 C CA . ILE A 1 81 ? 4.435 1.846 6.423 1.00 91.56 81 ILE A CA 1
ATOM 635 C C . ILE A 1 81 ? 3.022 2.144 6.911 1.00 91.56 81 ILE A C 1
ATOM 637 O O . ILE A 1 81 ? 2.309 1.242 7.352 1.00 91.56 81 ILE A O 1
ATOM 641 N N . ARG A 1 82 ? 2.592 3.406 6.839 1.00 92.62 82 ARG A N 1
ATOM 642 C CA . ARG A 1 82 ? 1.231 3.777 7.224 1.00 92.62 82 ARG A CA 1
ATOM 643 C C . ARG A 1 82 ? 0.196 3.100 6.328 1.00 92.62 82 ARG A C 1
ATOM 645 O O . ARG A 1 82 ? -0.808 2.630 6.859 1.00 92.62 82 ARG A O 1
ATOM 652 N N . ALA A 1 83 ? 0.447 2.998 5.022 1.00 93.38 83 ALA A N 1
ATOM 653 C CA . ALA A 1 83 ? -0.407 2.241 4.111 1.00 93.38 83 ALA A CA 1
ATOM 654 C C . ALA A 1 83 ? -0.496 0.764 4.528 1.00 93.38 83 ALA A C 1
ATOM 656 O O . ALA A 1 83 ? -1.601 0.247 4.694 1.00 93.38 83 ALA A O 1
ATOM 657 N N . ASN A 1 84 ? 0.636 0.121 4.836 1.00 94.69 84 ASN A N 1
ATOM 658 C CA . ASN A 1 84 ? 0.670 -1.262 5.327 1.00 94.69 84 ASN A CA 1
ATOM 659 C C . ASN A 1 84 ? -0.137 -1.429 6.624 1.00 94.69 84 ASN A C 1
ATOM 661 O O . ASN A 1 84 ? -0.947 -2.347 6.743 1.00 94.69 84 ASN A O 1
ATOM 665 N N . ILE A 1 85 ? 0.026 -0.516 7.588 1.00 94.56 85 ILE A N 1
ATOM 666 C CA . ILE A 1 85 ? -0.731 -0.528 8.849 1.00 94.56 85 ILE A CA 1
ATOM 667 C C . ILE A 1 85 ? -2.235 -0.392 8.585 1.00 94.56 85 ILE A C 1
ATOM 669 O O . ILE A 1 85 ? -3.019 -1.171 9.129 1.00 94.56 85 ILE A O 1
ATOM 673 N N . ASN A 1 86 ? -2.648 0.574 7.760 1.00 95.19 86 ASN A N 1
ATOM 674 C CA . ASN A 1 86 ? -4.057 0.798 7.432 1.00 95.19 86 ASN A CA 1
ATOM 675 C C . ASN A 1 86 ? -4.673 -0.440 6.762 1.00 95.19 86 ASN A C 1
ATOM 677 O O . ASN A 1 86 ? -5.783 -0.848 7.107 1.00 95.19 86 ASN A O 1
ATOM 681 N N . ALA A 1 87 ? -3.939 -1.066 5.842 1.00 95.56 87 ALA A N 1
ATOM 682 C CA . ALA A 1 87 ? -4.359 -2.282 5.160 1.00 95.56 87 ALA A CA 1
ATOM 683 C C . ALA A 1 87 ? -4.517 -3.465 6.130 1.00 95.56 87 ALA A C 1
ATOM 685 O O . ALA A 1 87 ? -5.567 -4.107 6.137 1.00 95.56 87 ALA A O 1
ATOM 686 N N . VAL A 1 88 ? -3.537 -3.712 7.008 1.00 95.06 88 VAL A N 1
ATOM 687 C CA . VAL A 1 88 ? -3.622 -4.771 8.033 1.00 95.06 88 VAL A CA 1
ATOM 688 C C . VAL A 1 88 ? -4.788 -4.524 8.992 1.00 95.06 88 VAL A C 1
ATOM 690 O O . VAL A 1 88 ? -5.503 -5.459 9.344 1.00 95.06 88 VAL A O 1
ATOM 693 N N . GLN A 1 89 ? -5.024 -3.273 9.400 1.00 95.38 89 GLN A N 1
ATOM 694 C CA . GLN A 1 89 ? -6.164 -2.925 10.255 1.00 95.38 89 GLN A CA 1
ATOM 695 C C . GLN A 1 89 ? -7.512 -3.210 9.581 1.00 95.38 89 GLN A C 1
ATOM 697 O O . GLN A 1 89 ? -8.464 -3.579 10.265 1.00 95.38 89 GLN A O 1
ATOM 702 N N . PHE A 1 90 ? -7.597 -3.048 8.259 1.00 96.12 90 PHE A N 1
ATOM 703 C CA . PHE A 1 90 ? -8.821 -3.281 7.499 1.00 96.12 90 PHE A CA 1
ATOM 704 C C . PHE A 1 90 ? -9.056 -4.763 7.176 1.00 96.12 90 PHE A C 1
ATOM 706 O O . PHE A 1 90 ? -10.148 -5.275 7.417 1.00 96.12 90 PHE A O 1
ATOM 713 N N . PHE A 1 91 ? -8.053 -5.459 6.632 1.00 95.25 91 PHE A N 1
ATOM 714 C CA . PHE A 1 91 ? -8.183 -6.855 6.193 1.00 95.25 91 PHE A CA 1
ATOM 715 C C . PHE A 1 91 ? -7.952 -7.874 7.315 1.00 95.25 91 PHE A C 1
ATOM 717 O O . PHE A 1 91 ? -8.377 -9.023 7.199 1.00 95.25 91 PHE A O 1
ATOM 724 N N . GLY A 1 92 ? -7.315 -7.459 8.409 1.00 94.62 92 GLY A N 1
ATOM 725 C CA . GLY A 1 92 ? -7.012 -8.298 9.561 1.00 94.62 92 GLY A CA 1
ATOM 726 C C . GLY A 1 92 ? -5.632 -8.971 9.500 1.00 94.62 92 GLY A C 1
ATOM 727 O O . GLY A 1 92 ? -4.907 -8.861 8.507 1.00 94.62 92 GLY A O 1
ATOM 728 N N . PRO A 1 93 ? -5.249 -9.685 1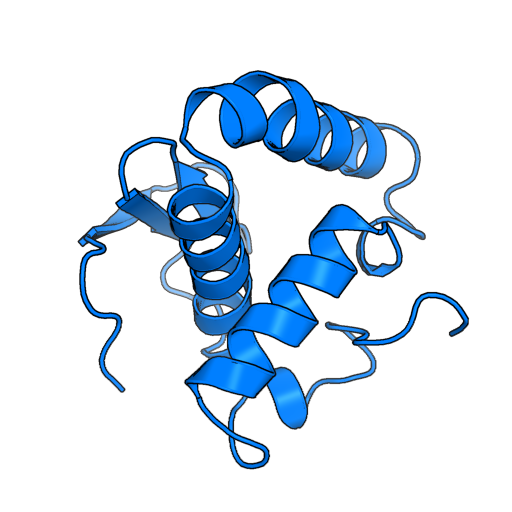0.576 1.00 92.88 93 PRO A N 1
ATOM 729 C CA . PRO A 1 93 ? -3.920 -10.288 10.731 1.00 92.88 93 PRO A CA 1
ATOM 730 C C . PRO A 1 93 ? -3.649 -11.473 9.790 1.00 92.88 93 PRO A C 1
ATOM 732 O O . PRO A 1 93 ? -2.493 -11.821 9.574 1.00 92.88 93 PRO A O 1
ATOM 735 N N . ASP A 1 94 ? -4.689 -12.066 9.203 1.00 93.50 94 ASP A N 1
ATOM 736 C CA . ASP A 1 94 ? -4.568 -13.182 8.253 1.00 93.50 94 ASP A CA 1
ATOM 737 C C . ASP A 1 94 ? -4.481 -12.711 6.783 1.00 93.50 94 ASP A C 1
ATOM 739 O O . ASP A 1 94 ? -4.512 -13.523 5.858 1.00 93.50 94 ASP A O 1
ATOM 743 N N . SER A 1 95 ? -4.401 -11.396 6.549 1.00 94.44 95 SER A N 1
ATOM 744 C CA . SER A 1 95 ? -4.278 -10.796 5.212 1.00 94.44 95 SER A CA 1
ATOM 745 C C . SER A 1 95 ? -2.940 -11.115 4.541 1.00 94.44 95 SER A C 1
ATOM 747 O O . SER A 1 95 ? -1.963 -11.483 5.203 1.00 94.44 95 SER A O 1
ATOM 749 N N . ALA A 1 96 ? -2.872 -10.980 3.213 1.00 94.19 96 ALA A N 1
ATOM 750 C CA . ALA A 1 96 ? -1.639 -11.268 2.481 1.00 94.19 96 ALA A CA 1
ATOM 751 C C . ALA A 1 96 ? -0.507 -10.307 2.882 1.00 94.19 96 ALA A C 1
ATOM 753 O O . ALA A 1 96 ? 0.638 -10.729 3.010 1.00 94.19 96 ALA A O 1
ATOM 754 N N . ILE A 1 97 ? -0.838 -9.044 3.146 1.00 93.19 97 ILE A N 1
ATOM 755 C CA . ILE A 1 97 ? 0.080 -7.995 3.574 1.00 93.19 97 ILE A CA 1
ATOM 756 C C . ILE A 1 97 ? 0.604 -8.217 4.994 1.00 93.19 97 ILE A C 1
ATOM 758 O O . ILE A 1 97 ? 1.797 -8.051 5.233 1.00 93.19 97 ILE A O 1
ATOM 762 N N . ALA A 1 98 ? -0.239 -8.677 5.928 1.00 91.75 98 ALA A N 1
ATOM 763 C CA . ALA A 1 98 ? 0.200 -9.021 7.284 1.00 91.75 98 ALA A CA 1
ATOM 764 C C . ALA A 1 98 ? 1.213 -10.180 7.294 1.00 91.75 98 ALA A C 1
ATOM 766 O O . ALA A 1 98 ? 2.066 -10.256 8.178 1.00 91.75 98 ALA A O 1
ATOM 767 N N . ASN A 1 99 ? 1.130 -11.063 6.294 1.00 91.56 99 ASN A N 1
ATOM 768 C CA . ASN A 1 99 ? 1.982 -12.237 6.144 1.00 91.56 99 ASN A CA 1
ATOM 769 C C . ASN A 1 99 ? 3.167 -12.026 5.173 1.00 91.56 99 ASN A C 1
ATOM 771 O O . ASN A 1 99 ? 3.891 -12.983 4.896 1.00 91.56 99 ASN A O 1
ATOM 775 N N . ASP A 1 100 ? 3.413 -10.791 4.709 1.00 88.75 100 ASP A N 1
ATOM 776 C CA . ASP A 1 100 ? 4.591 -10.401 3.907 1.00 88.75 100 ASP A CA 1
ATOM 777 C C . ASP A 1 100 ? 5.379 -9.218 4.538 1.00 88.75 100 ASP A C 1
ATOM 779 O O . ASP A 1 100 ? 5.613 -8.189 3.897 1.00 88.75 100 ASP A O 1
ATOM 783 N N . PRO A 1 101 ? 5.809 -9.320 5.815 1.00 76.88 101 PRO A N 1
ATOM 784 C CA . PRO A 1 101 ? 6.377 -8.189 6.559 1.00 76.88 101 PRO A CA 1
ATOM 785 C C . PRO A 1 101 ? 7.762 -7.745 6.069 1.00 76.88 101 PRO A C 1
ATOM 787 O O . PRO A 1 101 ? 8.150 -6.607 6.302 1.00 76.88 101 PRO A O 1
ATOM 790 N N . GLY A 1 102 ? 8.519 -8.622 5.400 1.00 80.19 102 GLY A N 1
ATOM 791 C CA . GLY A 1 102 ? 9.839 -8.270 4.866 1.00 80.19 102 GLY A CA 1
ATOM 792 C C . GLY A 1 102 ? 9.758 -7.331 3.661 1.00 80.19 102 GLY A C 1
ATOM 793 O O . GLY A 1 102 ? 10.670 -6.540 3.437 1.00 80.19 102 GLY A O 1
ATOM 794 N N . ARG A 1 103 ? 8.665 -7.411 2.893 1.00 83.06 103 ARG A N 1
ATOM 795 C CA . ARG A 1 103 ? 8.405 -6.538 1.745 1.00 83.06 103 ARG A CA 1
ATOM 796 C C . ARG A 1 103 ? 7.490 -5.365 2.099 1.00 83.06 103 ARG A C 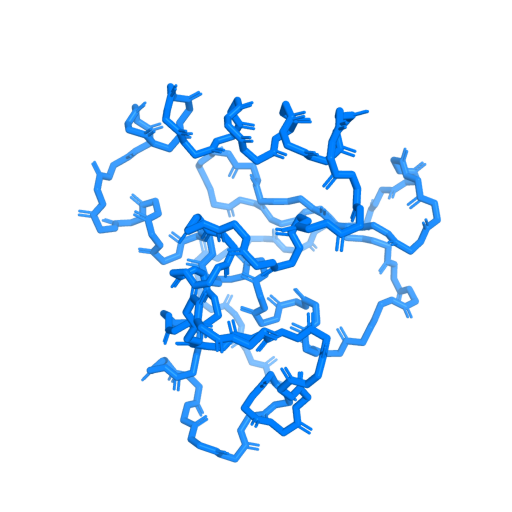1
ATOM 798 O O . ARG A 1 103 ? 7.650 -4.294 1.520 1.00 83.06 103 ARG A O 1
ATOM 805 N N . PHE A 1 104 ? 6.568 -5.564 3.040 1.00 83.12 104 PHE A N 1
ATOM 806 C CA . PHE A 1 104 ? 5.588 -4.577 3.495 1.00 83.12 104 PHE A CA 1
ATOM 807 C C . PHE A 1 104 ? 5.699 -4.357 5.009 1.00 83.12 104 PHE A C 1
ATOM 809 O O . PHE A 1 104 ? 4.867 -4.834 5.788 1.00 83.12 104 PHE A O 1
ATOM 816 N N . PRO A 1 105 ? 6.738 -3.640 5.457 1.00 86.06 105 PRO A N 1
ATOM 817 C CA . PRO A 1 105 ? 6.979 -3.416 6.871 1.00 86.06 105 PRO A CA 1
ATOM 818 C C . PRO A 1 105 ? 5.858 -2.568 7.474 1.00 86.06 105 PRO A C 1
ATOM 820 O O . PRO A 1 105 ? 5.403 -1.574 6.908 1.00 86.06 105 PRO A O 1
ATOM 823 N N . THR A 1 106 ? 5.413 -2.954 8.664 1.00 84.00 106 THR A N 1
ATOM 824 C CA . THR A 1 106 ? 4.390 -2.233 9.439 1.00 84.00 106 THR A CA 1
ATOM 825 C C . THR A 1 106 ? 4.996 -1.419 10.586 1.00 84.00 106 THR A C 1
ATOM 827 O O . THR A 1 106 ? 4.267 -0.845 11.392 1.00 84.00 106 THR A O 1
ATOM 830 N N . ASN A 1 107 ? 6.330 -1.339 10.666 1.00 75.31 107 ASN A N 1
ATOM 831 C CA . ASN A 1 107 ? 7.063 -0.587 11.682 1.00 75.31 107 ASN A CA 1
ATOM 832 C C . ASN A 1 107 ? 8.315 0.075 11.069 1.00 75.31 107 ASN A C 1
ATOM 834 O O . ASN A 1 107 ? 9.072 -0.620 10.396 1.00 75.31 107 ASN A O 1
ATOM 838 N N . PRO A 1 108 ? 8.581 1.373 11.316 1.00 59.78 108 PRO A N 1
ATOM 839 C CA . PRO A 1 108 ? 9.727 2.098 10.745 1.00 59.78 108 PRO A CA 1
ATOM 840 C C . PRO A 1 108 ? 11.123 1.684 11.227 1.00 59.78 108 PRO A C 1
ATOM 842 O O . PRO A 1 108 ? 12.099 2.294 10.801 1.00 59.78 108 PRO A O 1
ATOM 845 N N . SER A 1 109 ? 11.251 0.698 12.118 1.00 56.31 109 SER A N 1
ATOM 846 C CA . SER A 1 109 ? 12.535 0.302 12.717 1.00 56.31 109 SER A CA 1
ATOM 847 C C . SER A 1 109 ? 13.095 -1.046 12.232 1.00 56.31 109 SER A C 1
ATOM 849 O O . SER A 1 109 ? 13.844 -1.673 12.984 1.00 56.31 109 SER A O 1
ATOM 851 N N . GLN A 1 110 ? 12.708 -1.521 11.044 1.00 49.09 110 GLN A N 1
ATOM 852 C CA . GLN A 1 110 ? 13.307 -2.695 10.381 1.00 49.09 110 GLN A CA 1
ATOM 853 C C . GLN A 1 110 ? 14.243 -2.273 9.249 1.00 49.09 110 GLN A C 1
ATOM 855 O O . GLN A 1 110 ? 15.310 -2.911 9.130 1.00 49.09 110 GLN A O 1
#

Organism: NCBI:txid652788

Foldseek 3Di:
DDLPQAAEAEDPPDPQDWAQDQRHYIYGHPPYDQLRVLLNSLLVLVCVVPHSVCSVPPQVVVLVVCCVPPVVCSLLDPSSLSSLLSSCVVVHCPGPSVVPCVNRPNDNPD

Sequence (110 aa):
MVFPGVTIGSSPVKANSAITWPGGSIIADPTLTLAFLEHEYGHYLDELKNGSLYYIFEVMPSSGFNMQFYPDTHANYWTEIRANINAVQFFGPDSAIANDPGRFPTNPSQ